Protein AF-A0A1G3RNN8-F1 (afdb_monomer)

Mean predicted aligned error: 15.66 Å

pLDDT: mean 78.92, std 16.54, range [39.78, 97.88]

Sequence (156 aa):
MNRLIRPALFLSLLLVLLATAVCNLAAQATTTTLGTQVTANPLPEPYGTEEFPPWTFSLRRFEIVSLGAFPVLLFYSRIALDTGRYMGNGFDSSYAPWPFRNEFSYNPDSDEQWLAVKVAVGLSLGVGVLDYFLLARRKARQQVPVDAAPLNSLRP

Secondary structure (DSSP, 8-state):
--SSHHHHHHHHHHHHHHHHHHHHHTT--------------SSPPPPPTTSS-HHHHHHHHHHHHHHHHHHHHHHHHHHHHHHHHHHHTTT-GGGPPTTS--TTSPPPPHHHHHHHHHHHHHHHHHHHHHHHHHHHHHHHHHTS-GGGS-GGGS--

Radius of gyration: 26.82 Å; Cα contacts (8 Å, |Δi|>4): 68; chains: 1; bounding box: 62×40×87 Å

Solvent-accessible surface area (backbone atoms only — not comparable to full-atom values): 9382 Å² total; per-residue (Å²): 141,77,82,69,61,62,61,54,54,53,50,53,53,49,51,53,52,48,56,57,48,58,64,61,63,78,67,70,80,85,76,91,76,86,84,82,93,70,86,77,68,92,60,84,76,78,85,56,83,84,77,52,64,74,64,56,61,54,49,54,50,30,50,53,48,14,64,64,38,26,66,61,38,32,55,50,34,45,40,51,51,31,43,50,50,14,60,74,59,75,63,40,71,46,39,39,29,77,89,71,51,59,96,78,32,73,75,81,50,73,68,57,55,49,47,24,49,53,52,10,51,53,51,14,49,49,51,16,52,49,52,54,54,51,49,56,54,49,55,63,61,66,68,55,65,79,79,73,60,72,86,71,81,81,68,134

Structure (mmCIF, N/CA/C/O backbone):
data_AF-A0A1G3RNN8-F1
#
_entry.id   AF-A0A1G3RNN8-F1
#
loop_
_atom_site.group_PDB
_atom_site.id
_atom_site.type_symbol
_atom_site.label_atom_id
_atom_site.label_alt_id
_atom_site.label_comp_id
_atom_site.label_asym_id
_atom_site.label_entity_id
_atom_site.label_seq_id
_atom_site.pdbx_PDB_ins_code
_atom_site.Cartn_x
_atom_site.Cartn_y
_atom_site.Cartn_z
_atom_site.occupancy
_atom_site.B_iso_or_equiv
_atom_site.auth_seq_id
_atom_site.auth_comp_id
_atom_site.auth_asym_id
_atom_site.auth_atom_id
_atom_site.pdbx_PDB_model_num
ATOM 1 N N . MET A 1 1 ? -10.653 12.938 -32.701 1.00 52.78 1 MET A N 1
ATOM 2 C CA . MET A 1 1 ? -11.085 11.847 -31.796 1.00 52.78 1 MET A CA 1
ATOM 3 C C . MET A 1 1 ? -11.187 12.292 -30.320 1.00 52.78 1 MET A C 1
ATOM 5 O O . MET A 1 1 ? -10.861 11.515 -29.443 1.00 52.78 1 MET A O 1
ATOM 9 N N . ASN A 1 2 ? -11.718 13.490 -29.999 1.00 55.09 2 ASN A N 1
ATOM 10 C CA . ASN A 1 2 ? -11.737 14.017 -28.607 1.00 55.09 2 ASN A CA 1
ATOM 11 C C . ASN A 1 2 ? -13.148 14.265 -28.030 1.00 55.09 2 ASN A C 1
ATOM 13 O O . ASN A 1 2 ? -13.297 14.978 -27.041 1.00 55.09 2 ASN A O 1
ATOM 17 N N . ARG A 1 3 ? -14.211 13.709 -28.632 1.00 51.97 3 ARG A N 1
ATOM 18 C CA . ARG A 1 3 ? -15.597 13.956 -28.176 1.00 51.97 3 ARG A CA 1
ATOM 19 C C . ARG A 1 3 ? -16.138 12.926 -27.171 1.00 51.97 3 ARG A C 1
ATOM 21 O O . ARG A 1 3 ? -17.180 13.175 -26.582 1.00 51.97 3 ARG A O 1
ATOM 28 N N . LEU A 1 4 ? -15.412 11.831 -26.924 1.00 56.12 4 LEU A N 1
ATOM 29 C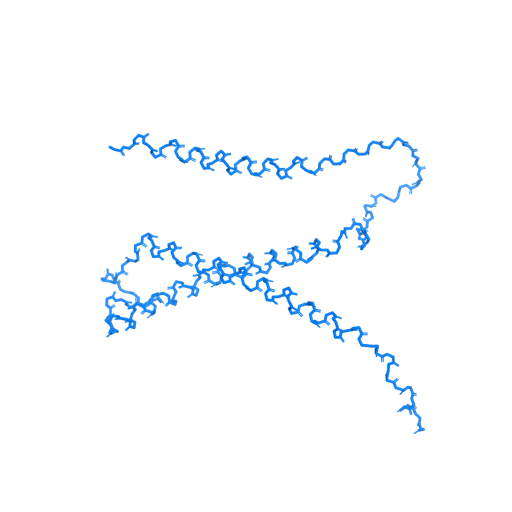 CA . LEU A 1 4 ? -15.850 10.725 -26.053 1.00 56.12 4 LEU A CA 1
ATOM 30 C C . LEU A 1 4 ? -15.224 10.725 -24.644 1.00 56.12 4 LEU A C 1
ATOM 32 O O . LEU A 1 4 ? -15.731 10.049 -23.759 1.00 56.12 4 LEU A O 1
ATOM 36 N N . ILE A 1 5 ? -14.181 11.528 -24.397 1.00 56.31 5 ILE A N 1
ATOM 37 C CA . ILE A 1 5 ? -13.473 11.569 -23.098 1.00 56.31 5 ILE A CA 1
ATOM 38 C C . ILE A 1 5 ? -14.203 12.468 -22.081 1.00 56.31 5 ILE A C 1
ATOM 40 O O . ILE A 1 5 ? -14.203 12.204 -20.882 1.00 56.31 5 ILE A O 1
ATOM 44 N N . ARG A 1 6 ? -14.891 13.512 -22.562 1.00 56.50 6 ARG A N 1
ATOM 45 C CA . ARG A 1 6 ? -15.658 14.439 -21.717 1.00 56.50 6 ARG A CA 1
ATOM 46 C C . ARG A 1 6 ? -16.817 13.766 -20.958 1.00 56.50 6 ARG A C 1
ATOM 48 O O . ARG A 1 6 ? -16.876 13.965 -19.751 1.00 56.50 6 ARG A O 1
ATOM 55 N N . PRO A 1 7 ? -17.698 12.947 -21.570 1.00 55.34 7 PRO A N 1
ATOM 56 C CA . PRO A 1 7 ? -18.802 12.334 -20.827 1.00 55.34 7 PRO A CA 1
ATOM 57 C C . PRO A 1 7 ? -18.336 11.274 -19.818 1.00 55.34 7 PRO A C 1
ATOM 59 O O . PRO A 1 7 ? -18.959 11.139 -18.771 1.00 55.34 7 PRO A O 1
ATOM 62 N N . ALA A 1 8 ? -17.227 10.571 -20.079 1.00 57.97 8 ALA A N 1
ATOM 63 C CA . ALA A 1 8 ? -16.697 9.547 -19.174 1.00 57.97 8 ALA A CA 1
ATOM 64 C C . ALA A 1 8 ? -16.164 10.141 -17.856 1.00 57.97 8 ALA A C 1
ATOM 66 O O . ALA A 1 8 ? -16.425 9.590 -16.790 1.00 57.97 8 ALA A O 1
ATOM 67 N N . LEU A 1 9 ? -15.499 11.303 -17.918 1.00 59.44 9 LEU A N 1
ATOM 68 C CA . LEU A 1 9 ? -15.036 12.038 -16.734 1.00 59.44 9 LEU A CA 1
ATOM 69 C C . LEU A 1 9 ? -16.194 12.614 -15.904 1.00 59.44 9 LEU A C 1
ATOM 71 O O . LEU A 1 9 ? -16.152 12.580 -14.675 1.00 59.44 9 LEU A O 1
ATOM 75 N N . PHE A 1 10 ? -17.249 13.104 -16.563 1.00 67.38 10 PHE A N 1
ATOM 76 C CA . PHE A 1 10 ? -18.465 13.549 -15.875 1.00 67.38 10 PHE A CA 1
ATOM 77 C C . PHE A 1 10 ? -19.215 12.382 -15.225 1.00 67.38 10 PHE A C 1
ATOM 79 O O . PHE A 1 10 ? -19.725 12.539 -14.121 1.00 67.38 10 PHE A O 1
ATOM 86 N N . LEU A 1 11 ? -19.233 11.206 -15.858 1.00 68.12 11 LEU A N 1
ATOM 87 C CA . LEU A 1 11 ? -19.876 10.011 -15.314 1.00 68.12 11 LEU A CA 1
ATOM 88 C C . LEU A 1 11 ? -19.102 9.438 -14.117 1.00 68.12 11 LEU A C 1
ATOM 90 O O . LEU A 1 11 ? -19.725 9.058 -13.132 1.00 68.12 11 LEU A O 1
ATOM 94 N N . SER A 1 12 ? -17.762 9.451 -14.141 1.00 66.75 12 SER A N 1
ATOM 95 C CA . SER A 1 12 ? -16.950 9.065 -12.977 1.00 66.75 12 SER A CA 1
ATOM 96 C C . SER A 1 12 ? -17.078 10.060 -11.823 1.00 66.75 12 SER A C 1
ATOM 98 O O . SER A 1 12 ? -17.188 9.642 -10.674 1.00 66.75 12 SER A O 1
ATOM 100 N N . LEU A 1 13 ? -17.121 11.367 -12.112 1.00 73.31 13 LEU A N 1
ATOM 101 C CA . LEU A 1 13 ? -17.332 12.400 -11.094 1.00 73.31 13 LEU A CA 1
ATOM 102 C C . LEU A 1 13 ? -18.733 12.281 -10.472 1.00 73.31 13 LEU A C 1
ATOM 104 O O . LEU A 1 13 ? -18.867 12.364 -9.256 1.00 73.31 13 LEU A O 1
ATOM 108 N N . LEU A 1 14 ? -19.759 12.024 -11.292 1.00 75.00 14 LEU A N 1
ATOM 109 C CA . LEU A 1 14 ? -21.140 11.812 -10.854 1.00 75.00 14 LEU A CA 1
ATOM 110 C C . LEU A 1 14 ? -21.293 10.522 -10.038 1.00 75.00 14 LEU A C 1
ATOM 112 O O . LEU A 1 14 ? -22.015 10.527 -9.050 1.00 75.00 14 LEU A O 1
ATOM 116 N N . LEU A 1 15 ? -20.574 9.451 -10.387 1.00 71.31 15 LEU A N 1
ATOM 117 C CA . LEU A 1 15 ? -20.577 8.190 -9.638 1.00 71.31 15 LEU A CA 1
ATOM 118 C C . LEU A 1 15 ? -19.870 8.332 -8.277 1.00 71.31 15 LEU A C 1
ATOM 120 O O . LEU A 1 15 ? -20.357 7.802 -7.280 1.00 71.31 15 LEU A O 1
ATOM 124 N N . VAL A 1 16 ? -18.789 9.117 -8.203 1.00 69.62 16 VAL A N 1
ATOM 125 C CA . VAL A 1 16 ? -18.121 9.465 -6.934 1.00 69.62 16 VAL A CA 1
ATOM 126 C C . VAL A 1 16 ? -19.003 10.370 -6.062 1.00 69.62 16 VAL A C 1
ATOM 128 O O . VAL A 1 16 ? -19.082 10.152 -4.856 1.00 69.62 16 VAL A O 1
ATOM 131 N N . LEU A 1 17 ? -19.727 11.329 -6.652 1.00 65.38 17 LEU A N 1
ATOM 132 C CA . LEU A 1 17 ? -20.694 12.184 -5.942 1.00 65.38 17 LEU A CA 1
ATOM 133 C C . LEU A 1 17 ? -21.928 11.409 -5.447 1.00 65.38 17 LEU A C 1
ATOM 135 O O . LEU A 1 17 ? -22.456 11.697 -4.375 1.00 65.38 17 LEU A O 1
ATOM 139 N N . LEU A 1 18 ? -22.377 10.399 -6.195 1.00 61.53 18 LEU A N 1
ATOM 140 C CA . LEU A 1 18 ? -23.460 9.506 -5.773 1.00 61.53 18 LEU A CA 1
ATOM 141 C C . LEU A 1 18 ? -23.023 8.582 -4.631 1.00 61.53 18 LEU A C 1
ATOM 143 O O . LEU A 1 18 ? -23.779 8.391 -3.681 1.00 61.53 18 LEU A O 1
ATOM 147 N N . ALA A 1 19 ? -21.795 8.058 -4.674 1.00 57.97 19 ALA A N 1
ATOM 148 C CA . ALA A 1 19 ? -21.256 7.216 -3.607 1.00 57.97 19 ALA A CA 1
ATOM 149 C C . ALA A 1 19 ? -21.100 7.980 -2.276 1.00 57.97 19 ALA A C 1
ATOM 151 O O . ALA A 1 19 ? -21.389 7.430 -1.213 1.00 57.97 19 ALA A O 1
ATOM 152 N N . THR A 1 20 ? -20.720 9.263 -2.312 1.00 59.00 20 THR A N 1
ATOM 153 C CA . THR A 1 20 ? -20.644 10.106 -1.105 1.00 59.00 20 THR A CA 1
ATOM 154 C C . THR A 1 20 ? -22.021 10.539 -0.588 1.00 59.00 20 THR A C 1
ATOM 156 O O . THR A 1 20 ? -22.200 10.678 0.623 1.00 59.00 20 THR A O 1
ATOM 159 N N . ALA A 1 21 ? -23.025 10.688 -1.458 1.00 53.53 21 ALA A N 1
ATOM 160 C CA . ALA A 1 21 ? -24.397 10.997 -1.049 1.00 53.53 21 ALA A CA 1
ATOM 161 C C . ALA A 1 21 ? -25.093 9.814 -0.344 1.00 53.53 21 ALA A C 1
ATOM 163 O O . ALA A 1 21 ? -25.779 10.016 0.658 1.00 53.53 21 ALA A O 1
ATOM 164 N N .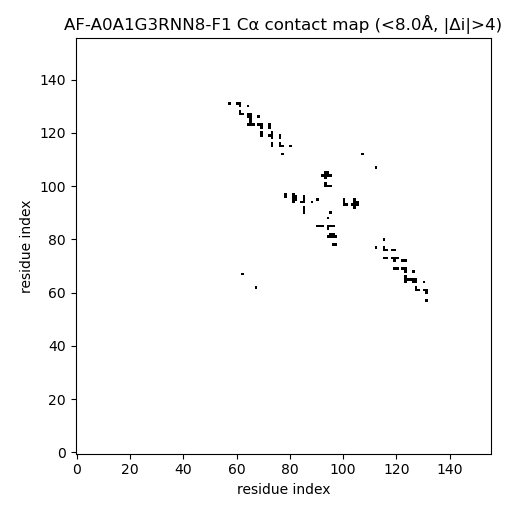 VAL A 1 22 ? -24.874 8.574 -0.803 1.00 56.97 22 VAL A N 1
ATOM 165 C CA . VAL A 1 22 ? -25.472 7.369 -0.189 1.00 56.97 22 VAL A CA 1
ATOM 166 C C . VAL A 1 22 ? -24.924 7.112 1.224 1.00 56.97 22 VAL A C 1
ATOM 168 O O . VAL A 1 22 ? -25.679 6.696 2.101 1.00 56.97 22 VAL A O 1
ATOM 171 N N . CYS A 1 23 ? -23.660 7.458 1.496 1.00 46.16 23 CYS A N 1
ATOM 172 C CA . CYS A 1 23 ? -23.085 7.375 2.847 1.00 46.16 23 CYS A CA 1
ATOM 173 C C . CYS A 1 23 ? -23.718 8.358 3.850 1.00 46.16 23 CYS A C 1
ATOM 175 O O . CYS A 1 23 ? -23.790 8.052 5.037 1.00 46.16 23 CYS A O 1
ATOM 177 N N . ASN A 1 24 ? -24.212 9.515 3.396 1.00 49.28 24 ASN A N 1
ATOM 178 C CA . ASN A 1 24 ? -24.837 10.508 4.279 1.00 49.28 24 ASN A CA 1
ATOM 179 C C . ASN A 1 24 ? -26.325 10.228 4.554 1.00 49.28 24 ASN A C 1
ATOM 181 O O . ASN A 1 24 ? -26.885 10.766 5.508 1.00 49.28 24 ASN A O 1
ATOM 185 N N . LEU A 1 25 ? -26.978 9.375 3.754 1.00 48.06 25 LEU A N 1
ATOM 186 C CA . LEU A 1 25 ? -28.407 9.081 3.912 1.00 48.06 25 LEU A CA 1
ATOM 187 C C . LEU A 1 25 ? -28.685 7.971 4.941 1.00 48.06 25 LEU A C 1
ATOM 189 O O . LEU A 1 25 ? -29.738 7.974 5.569 1.00 48.06 25 LEU A O 1
ATOM 193 N N . ALA A 1 26 ? -27.723 7.077 5.188 1.00 47.34 26 ALA A N 1
ATOM 194 C CA . ALA A 1 26 ? -27.818 6.063 6.245 1.00 47.34 26 ALA A CA 1
ATOM 195 C C . ALA A 1 26 ? -27.579 6.623 7.666 1.00 47.34 26 ALA A C 1
ATOM 197 O O . ALA A 1 26 ? -27.740 5.898 8.644 1.00 47.34 26 ALA A O 1
ATOM 198 N N . ALA A 1 27 ? -27.211 7.905 7.790 1.00 47.53 27 ALA A N 1
ATOM 199 C CA . ALA A 1 27 ? -26.890 8.555 9.063 1.00 47.53 27 ALA A CA 1
ATOM 200 C C . ALA A 1 27 ? -28.072 9.299 9.716 1.00 47.53 27 ALA A C 1
ATOM 202 O O . ALA A 1 27 ? -27.899 9.918 10.763 1.00 47.53 27 ALA A O 1
ATOM 203 N N . GLN A 1 28 ? -29.278 9.251 9.141 1.00 50.66 28 GLN A N 1
ATOM 204 C CA . GLN A 1 28 ? -30.460 9.874 9.746 1.00 50.66 28 GLN A CA 1
ATOM 205 C C . GLN A 1 28 ? -31.297 8.837 10.498 1.00 50.66 28 GLN A C 1
ATOM 207 O O . GLN A 1 28 ? -32.350 8.403 10.040 1.00 50.66 28 GLN A O 1
ATOM 212 N N . ALA A 1 29 ? -30.835 8.458 11.688 1.00 47.28 29 ALA A N 1
ATOM 213 C CA . ALA A 1 29 ? -31.734 7.944 12.712 1.00 47.28 29 ALA A CA 1
ATOM 214 C C . ALA A 1 29 ? -32.412 9.147 13.388 1.00 47.28 29 ALA A C 1
ATOM 216 O O . ALA A 1 29 ? -31.888 9.743 14.326 1.00 47.28 29 ALA A O 1
ATOM 217 N N . THR A 1 30 ? -33.570 9.551 12.864 1.00 52.44 30 THR A N 1
ATOM 218 C CA . THR A 1 30 ? -34.472 10.481 13.547 1.00 52.44 30 THR A CA 1
ATOM 219 C C . THR A 1 30 ? -35.174 9.731 14.676 1.00 52.44 30 THR A C 1
ATOM 221 O O . THR A 1 30 ? -36.108 8.971 14.436 1.00 52.44 30 THR A O 1
ATOM 224 N N . THR A 1 31 ? -34.759 9.971 15.915 1.00 44.44 31 THR A N 1
ATOM 225 C CA . THR A 1 31 ? -35.576 9.680 17.101 1.00 44.44 31 THR A CA 1
ATOM 226 C C . THR A 1 31 ? -35.938 10.999 17.762 1.00 44.44 31 THR A C 1
ATOM 228 O O . THR A 1 31 ? -35.153 11.598 18.490 1.00 44.44 31 THR A O 1
ATOM 231 N N . THR A 1 32 ? -37.142 11.478 17.454 1.00 47.56 32 THR A N 1
ATOM 232 C CA . THR A 1 32 ? -37.820 12.525 18.215 1.00 47.56 32 THR A CA 1
ATOM 233 C C . THR A 1 32 ? -38.377 11.897 19.489 1.00 47.56 32 THR A C 1
ATOM 235 O O . THR A 1 32 ? -39.346 11.145 19.435 1.00 47.56 32 THR A O 1
ATOM 238 N N . THR A 1 33 ? -37.799 12.233 20.639 1.00 46.34 33 THR A N 1
ATOM 239 C CA . THR A 1 33 ? -38.398 11.989 21.957 1.00 46.34 33 THR A CA 1
ATOM 240 C C . THR A 1 33 ? -38.533 13.322 22.684 1.00 46.34 33 THR A C 1
ATOM 242 O O . THR A 1 33 ? -37.555 13.984 23.024 1.00 46.34 33 THR A O 1
ATOM 245 N N . LEU A 1 34 ? -39.784 13.746 22.867 1.00 55.91 34 LEU A N 1
ATOM 246 C CA . LEU A 1 34 ? -40.163 14.929 23.628 1.00 55.91 34 LEU A CA 1
ATOM 247 C C . LEU A 1 34 ? -39.969 14.670 25.127 1.00 55.91 34 LEU A C 1
ATOM 249 O O . LEU A 1 34 ? -40.635 13.812 25.693 1.00 55.91 34 LEU A O 1
ATOM 253 N N . GLY A 1 35 ? -39.111 15.483 25.745 1.00 59.38 35 GLY A N 1
ATOM 254 C CA . GLY A 1 35 ? -39.247 15.955 27.122 1.00 59.38 35 GLY A CA 1
ATOM 255 C C . GLY A 1 35 ? -38.998 14.953 28.250 1.00 59.38 35 GLY A C 1
ATOM 256 O O . GLY A 1 35 ? -39.882 14.197 28.624 1.00 59.38 35 GLY A O 1
ATOM 257 N N . THR A 1 36 ? -37.854 15.095 28.921 1.00 39.78 36 THR A N 1
ATOM 258 C CA . THR A 1 36 ? -37.766 15.211 30.389 1.00 39.78 36 THR A CA 1
ATOM 259 C C . THR A 1 36 ? -36.440 15.906 30.707 1.00 39.78 36 THR A C 1
ATOM 261 O O . THR A 1 36 ? -35.368 15.383 30.424 1.00 39.78 36 THR A O 1
ATOM 264 N N . GLN A 1 37 ? -36.513 17.130 31.231 1.00 58.47 37 GLN A N 1
ATOM 265 C CA . GLN A 1 37 ? -35.354 17.900 31.683 1.00 58.47 37 GLN A CA 1
ATOM 266 C C . GLN A 1 37 ? -34.926 17.373 33.059 1.00 58.47 37 GLN A C 1
ATOM 268 O O . GLN A 1 37 ? -35.596 17.643 34.054 1.00 58.47 37 GLN A O 1
ATOM 273 N N . VAL A 1 38 ? -33.816 16.637 33.117 1.00 56.28 38 VAL A N 1
ATOM 274 C CA . VAL A 1 38 ? -33.086 16.361 34.361 1.00 56.28 38 VAL A CA 1
ATOM 275 C C . VAL A 1 38 ? -31.728 17.038 34.231 1.00 56.28 38 VAL A C 1
ATOM 277 O O . VAL A 1 38 ? -30.955 16.699 33.343 1.00 56.28 38 VAL A O 1
ATOM 280 N N . THR A 1 39 ? -31.527 18.067 35.059 1.00 55.25 39 THR A N 1
ATOM 281 C CA . THR A 1 39 ? -30.286 18.820 35.334 1.00 55.25 39 THR A CA 1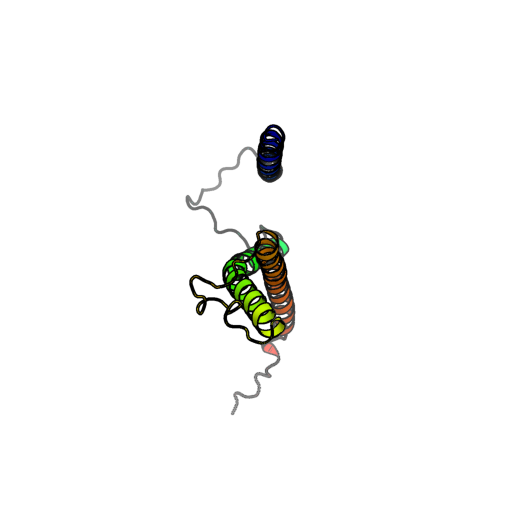
ATOM 282 C C . THR A 1 39 ? -29.123 18.534 34.378 1.00 55.25 39 THR A C 1
ATOM 284 O O . THR A 1 39 ? -28.282 17.677 34.646 1.00 55.25 39 THR A O 1
ATOM 287 N N . ALA A 1 40 ? -29.087 19.266 33.263 1.00 62.81 40 ALA A N 1
ATOM 288 C CA . ALA A 1 40 ? -28.075 19.119 32.227 1.00 62.81 40 ALA A CA 1
ATOM 289 C C . ALA A 1 40 ? -26.689 19.509 32.758 1.00 62.81 40 ALA A C 1
ATOM 291 O O . ALA A 1 40 ? -26.417 20.683 33.020 1.00 62.81 40 ALA A O 1
ATOM 292 N N . ASN A 1 41 ? -25.799 18.524 32.873 1.00 68.81 41 ASN A N 1
ATOM 293 C CA . ASN A 1 41 ? -24.370 18.786 32.790 1.00 68.81 41 ASN A CA 1
ATOM 294 C C . ASN A 1 41 ? -24.127 19.485 31.433 1.00 68.81 41 ASN A C 1
ATOM 296 O O . ASN A 1 41 ? -24.482 18.915 30.402 1.00 68.81 41 ASN A O 1
ATOM 300 N N . PRO A 1 42 ? -23.607 20.727 31.392 1.00 72.06 42 PRO A N 1
ATOM 301 C CA . PRO A 1 42 ? -23.463 21.489 30.147 1.00 72.06 42 PRO A CA 1
ATOM 302 C C . PRO A 1 42 ? -22.393 20.912 29.209 1.00 72.06 42 PRO A C 1
ATOM 304 O O . PRO A 1 42 ? -22.232 21.392 28.087 1.00 72.06 42 PRO A O 1
ATOM 307 N N . LEU A 1 43 ? -21.640 19.911 29.669 1.00 79.56 43 LEU A N 1
ATOM 308 C CA . LEU A 1 43 ? -20.645 19.209 28.878 1.00 79.56 43 LEU A CA 1
ATOM 309 C C . LEU A 1 43 ? -21.267 17.969 28.226 1.00 79.56 43 LEU A C 1
ATOM 311 O O . LEU A 1 43 ? -21.965 17.219 28.909 1.00 79.56 43 LEU A O 1
ATOM 315 N N . PRO A 1 44 ? -20.979 17.715 26.936 1.00 80.00 44 PRO A N 1
ATOM 316 C CA . PRO A 1 44 ? -21.267 16.425 26.328 1.00 80.00 44 PRO A CA 1
ATOM 317 C C . PRO A 1 44 ? -20.647 15.316 27.178 1.00 80.00 44 PRO A C 1
ATOM 319 O O . PRO A 1 44 ? -19.460 15.390 27.518 1.00 80.00 44 PRO A O 1
ATOM 322 N N . GLU A 1 45 ? -21.434 14.302 27.533 1.00 78.75 45 GLU A N 1
ATOM 323 C CA . GLU A 1 45 ? -20.883 13.139 28.219 1.00 78.75 45 GLU A CA 1
ATOM 324 C C . GLU A 1 45 ? -19.889 12.415 27.292 1.00 78.75 45 GLU A C 1
ATOM 326 O O . GLU A 1 45 ? -20.125 12.323 26.082 1.00 78.75 45 GLU A O 1
ATOM 331 N N . PRO A 1 46 ? -18.748 11.930 27.813 1.00 80.88 46 PRO A N 1
ATOM 332 C CA . PRO A 1 46 ? -17.826 11.124 27.026 1.00 80.88 46 PRO A CA 1
ATOM 333 C C . PRO A 1 46 ? -18.525 9.868 26.505 1.00 80.88 46 PRO A C 1
ATOM 335 O O . PRO A 1 46 ? -19.176 9.164 27.273 1.00 80.88 46 PRO A O 1
ATOM 338 N N . TYR A 1 47 ? -18.344 9.570 25.217 1.00 78.31 47 TYR A N 1
ATOM 339 C CA . TYR A 1 47 ? -18.923 8.384 24.583 1.00 78.31 47 TYR A CA 1
ATOM 340 C C . TYR A 1 47 ? -18.624 7.105 25.374 1.00 78.31 47 TYR A C 1
ATOM 342 O O . TYR A 1 47 ? -17.466 6.819 25.705 1.00 78.31 47 TYR A O 1
ATOM 350 N N . GLY A 1 48 ? -19.674 6.329 25.638 1.00 76.94 48 GLY A N 1
ATOM 351 C CA . GLY A 1 48 ? -19.578 5.063 26.357 1.00 76.94 48 GLY A CA 1
ATOM 352 C C . GLY A 1 48 ? -19.043 3.935 25.474 1.00 76.94 48 GLY A C 1
ATOM 353 O O . GLY A 1 48 ? -19.222 3.923 24.255 1.00 76.94 48 GLY A O 1
ATOM 354 N N . THR A 1 49 ? -18.416 2.930 26.084 1.00 71.88 49 THR A N 1
ATOM 355 C CA . THR A 1 49 ? -17.967 1.713 25.382 1.00 71.88 49 THR A CA 1
ATOM 356 C C . THR A 1 49 ? -19.117 0.880 24.814 1.00 71.88 49 THR A C 1
ATOM 358 O O . THR A 1 49 ? -18.912 0.154 23.844 1.00 71.88 49 THR A O 1
ATOM 361 N N . GLU A 1 50 ? -20.316 1.010 25.388 1.00 78.38 50 GLU A N 1
ATOM 362 C CA . GLU A 1 50 ? -21.537 0.297 24.983 1.00 78.38 50 GLU A CA 1
ATOM 363 C C . GLU A 1 50 ? -22.248 0.940 23.777 1.00 78.38 50 GLU A C 1
ATOM 365 O O . GLU A 1 50 ? -23.111 0.320 23.160 1.00 78.38 50 GLU A O 1
ATOM 370 N N . GLU A 1 51 ? -21.924 2.195 23.460 1.00 83.56 51 GLU A N 1
ATOM 371 C CA . GLU A 1 51 ? -22.703 3.023 22.532 1.00 83.56 51 GLU A CA 1
ATOM 372 C C . GLU A 1 51 ? -22.469 2.643 21.061 1.00 83.56 51 GLU A C 1
ATOM 374 O O . GLU A 1 51 ? -23.343 2.818 20.212 1.00 83.56 51 GLU A O 1
ATOM 379 N N . PHE A 1 52 ? -21.307 2.050 20.761 1.00 85.06 52 PHE A N 1
ATOM 380 C CA . PHE A 1 52 ? -20.945 1.601 19.420 1.00 85.06 52 PHE A CA 1
ATOM 381 C C . PHE A 1 52 ? -20.640 0.101 19.380 1.00 85.06 52 PHE A C 1
ATOM 383 O O . PHE A 1 52 ? -19.938 -0.419 20.251 1.00 85.06 52 PHE A O 1
ATOM 390 N N . PRO A 1 53 ? -21.061 -0.613 18.319 1.00 87.50 53 PRO A N 1
ATOM 391 C CA . PRO A 1 53 ? -20.714 -2.017 18.156 1.00 87.50 53 PRO A CA 1
ATOM 392 C C . PRO A 1 53 ? -19.187 -2.244 18.131 1.00 87.50 53 PRO A C 1
ATOM 394 O O . PRO A 1 53 ? -18.481 -1.513 17.427 1.00 87.50 53 PRO A O 1
ATOM 397 N N . PRO A 1 54 ? -18.650 -3.304 18.771 1.00 83.31 54 PRO A N 1
ATOM 398 C CA . PRO A 1 54 ? -17.203 -3.550 18.865 1.00 83.31 54 PRO A CA 1
ATOM 399 C C . PRO A 1 54 ? -16.461 -3.638 17.521 1.00 83.31 54 PRO A C 1
ATOM 401 O O . PRO A 1 54 ? -15.273 -3.323 17.436 1.00 83.31 54 PRO A O 1
ATOM 404 N N . TRP A 1 55 ? -17.152 -4.057 16.456 1.00 84.75 55 TRP A N 1
ATOM 405 C CA . TRP A 1 55 ? -16.578 -4.176 15.113 1.00 84.75 55 TRP A CA 1
ATOM 406 C C . TRP A 1 55 ? -16.223 -2.816 14.496 1.00 84.75 55 TRP A C 1
ATOM 408 O O . TRP A 1 55 ? -15.295 -2.740 13.691 1.00 84.75 55 TRP A O 1
ATOM 418 N N . THR A 1 56 ? -16.901 -1.738 14.901 1.00 90.44 56 THR A N 1
ATOM 419 C CA . THR A 1 56 ? -16.656 -0.382 14.381 1.00 90.44 56 THR A CA 1
ATOM 420 C C . THR A 1 56 ? -15.265 0.122 14.761 1.00 90.44 56 THR A C 1
ATOM 422 O O . THR A 1 56 ? -14.561 0.696 13.931 1.00 90.44 56 THR A O 1
ATOM 425 N N . PHE A 1 57 ? -14.806 -0.179 15.979 1.00 87.25 57 PHE A N 1
ATOM 426 C CA . PHE A 1 57 ? -13.452 0.144 16.430 1.00 87.25 57 PHE A CA 1
ATOM 427 C C . PHE A 1 57 ? -12.389 -0.635 15.653 1.00 87.25 57 PHE A C 1
ATOM 429 O O . PHE A 1 57 ? -11.336 -0.091 15.315 1.00 87.25 57 PHE A O 1
ATOM 436 N N . SER A 1 58 ? -12.668 -1.902 15.336 1.00 89.62 58 SER A N 1
ATOM 437 C CA . SER A 1 58 ? -11.796 -2.714 14.487 1.00 89.62 58 SER A CA 1
ATOM 438 C C . SER A 1 58 ? -11.718 -2.176 13.061 1.00 89.62 58 SER A C 1
ATOM 440 O O . SER A 1 58 ? -10.619 -2.098 12.517 1.00 89.62 58 SER A O 1
ATOM 442 N N . LEU A 1 59 ? -12.847 -1.761 12.479 1.00 92.19 59 LEU A N 1
ATOM 443 C CA . LEU A 1 59 ? -12.883 -1.176 11.140 1.00 92.19 59 LEU A CA 1
ATOM 444 C C . LEU A 1 59 ? -12.135 0.161 11.087 1.00 92.19 59 LEU A C 1
ATOM 446 O O . LEU A 1 59 ? -11.305 0.359 10.206 1.00 92.19 59 LEU A O 1
ATOM 450 N N . ARG A 1 60 ? -12.350 1.038 12.076 1.00 92.00 60 ARG A N 1
ATOM 451 C CA . ARG A 1 60 ? -11.616 2.307 12.201 1.00 92.00 60 ARG A CA 1
ATOM 452 C C . ARG A 1 60 ? -10.109 2.073 12.243 1.00 92.00 60 ARG A C 1
ATOM 454 O O . ARG A 1 60 ? -9.346 2.757 11.570 1.00 92.00 60 ARG A O 1
ATOM 461 N N . ARG A 1 61 ? -9.662 1.100 13.038 1.00 91.88 61 ARG A N 1
ATOM 462 C CA . ARG A 1 61 ? -8.237 0.775 13.135 1.00 91.88 61 ARG A CA 1
ATOM 463 C C . ARG A 1 61 ? -7.693 0.202 11.828 1.00 91.88 61 ARG A C 1
ATOM 465 O O . ARG A 1 61 ? -6.598 0.580 11.425 1.00 91.88 61 ARG A O 1
ATOM 472 N N . PHE A 1 62 ? -8.456 -0.663 11.165 1.00 94.88 62 PHE A N 1
ATOM 473 C CA . PHE A 1 62 ? -8.103 -1.181 9.847 1.00 94.88 62 PHE A CA 1
ATOM 474 C C . PHE A 1 62 ? -7.903 -0.046 8.832 1.00 94.88 62 PHE A C 1
ATOM 476 O O . PHE A 1 62 ? -6.885 -0.017 8.140 1.00 94.88 62 PHE A O 1
ATOM 483 N N . GLU A 1 63 ? -8.828 0.912 8.779 1.00 95.69 63 GLU A N 1
ATOM 484 C CA . GLU A 1 63 ? -8.747 2.081 7.900 1.00 95.69 63 GLU A CA 1
ATOM 485 C C . GLU A 1 63 ? -7.493 2.915 8.188 1.00 95.69 63 GLU A C 1
ATOM 487 O O . GLU A 1 63 ? -6.707 3.177 7.282 1.00 95.69 63 GLU A O 1
ATOM 492 N N . ILE A 1 64 ? -7.248 3.253 9.457 1.00 96.06 64 ILE A N 1
ATOM 493 C CA . ILE A 1 64 ? -6.067 4.026 9.868 1.00 96.06 64 ILE A CA 1
ATOM 494 C C . ILE A 1 64 ? -4.770 3.326 9.444 1.00 96.06 64 ILE A C 1
ATOM 496 O O . ILE A 1 64 ? -3.872 3.963 8.894 1.00 96.06 64 ILE A O 1
ATOM 500 N N . VAL A 1 65 ? -4.658 2.017 9.687 1.00 96.19 65 VAL A N 1
ATOM 501 C CA . VAL A 1 65 ? -3.441 1.254 9.377 1.00 96.19 65 VAL A CA 1
ATOM 502 C C . VAL A 1 65 ? -3.244 1.111 7.868 1.00 96.19 65 VAL A C 1
ATOM 504 O O . VAL A 1 65 ? -2.142 1.338 7.374 1.00 96.19 65 VAL A O 1
ATOM 507 N N . SER A 1 66 ? -4.295 0.756 7.128 1.00 96.19 66 SER A N 1
ATOM 508 C CA . SER A 1 66 ? -4.220 0.579 5.674 1.00 96.19 66 SER A CA 1
ATOM 509 C C . SER A 1 66 ? -3.925 1.901 4.964 1.00 96.19 66 SER A C 1
ATOM 511 O O . SER A 1 66 ? -2.909 2.006 4.269 1.00 96.19 66 SER A O 1
ATOM 513 N N . LEU A 1 67 ? -4.735 2.940 5.190 1.00 96.56 67 LEU A N 1
ATOM 514 C CA . LEU A 1 67 ? -4.532 4.254 4.574 1.00 96.56 67 LEU A CA 1
ATOM 515 C C . LEU A 1 67 ? -3.197 4.878 4.996 1.00 96.56 67 LEU A C 1
ATOM 517 O O . LEU A 1 67 ? -2.514 5.474 4.166 1.00 96.56 67 LEU A O 1
ATOM 521 N N . GLY A 1 68 ? -2.781 4.684 6.251 1.00 95.75 68 GLY A N 1
ATOM 522 C CA . GLY A 1 68 ? -1.484 5.149 6.742 1.00 95.75 68 GLY A CA 1
ATOM 523 C C . GLY A 1 68 ? -0.293 4.433 6.095 1.00 95.75 68 GLY A C 1
ATOM 524 O O . GLY A 1 68 ? 0.723 5.063 5.808 1.00 95.75 68 GLY A O 1
ATOM 525 N N . ALA A 1 69 ? -0.412 3.133 5.812 1.00 96.88 69 ALA A N 1
ATOM 526 C CA . ALA A 1 69 ? 0.645 2.353 5.167 1.00 96.88 69 ALA A CA 1
ATOM 527 C C . ALA A 1 69 ? 0.752 2.609 3.653 1.00 96.88 69 ALA A C 1
ATOM 529 O O . ALA A 1 69 ? 1.817 2.402 3.066 1.00 96.88 69 ALA A O 1
ATOM 530 N N . PHE A 1 70 ? -0.328 3.062 3.011 1.00 97.81 70 PHE A N 1
ATOM 531 C CA . PHE A 1 70 ? -0.400 3.250 1.561 1.00 97.81 70 PHE A CA 1
ATOM 532 C C . PHE A 1 70 ? 0.736 4.099 0.952 1.00 97.81 70 PHE A C 1
ATOM 534 O O . PHE A 1 70 ? 1.393 3.593 0.041 1.00 97.81 70 PHE A O 1
ATOM 541 N N . PRO A 1 71 ? 1.034 5.336 1.404 1.00 96.31 71 PRO A N 1
ATOM 542 C CA . PRO A 1 71 ? 2.068 6.160 0.766 1.00 96.31 71 PRO A CA 1
ATOM 543 C C . PRO A 1 71 ? 3.468 5.540 0.869 1.00 96.31 71 PRO A C 1
ATOM 545 O O . PRO A 1 71 ? 4.251 5.612 -0.079 1.00 96.31 71 PRO A O 1
ATOM 548 N N . VAL A 1 72 ? 3.765 4.879 1.992 1.00 96.94 72 VAL A N 1
ATOM 549 C CA . VAL A 1 72 ? 5.038 4.179 2.209 1.00 96.94 72 VAL A CA 1
ATOM 550 C C . VAL A 1 72 ? 5.151 2.995 1.251 1.00 96.94 72 VAL A C 1
ATOM 552 O O . VAL A 1 72 ? 6.142 2.854 0.539 1.00 96.94 72 VAL A O 1
ATOM 555 N N . LEU A 1 73 ? 4.110 2.168 1.171 1.00 97.56 73 LEU A N 1
ATOM 556 C CA . LEU A 1 73 ? 4.093 1.010 0.280 1.00 97.56 73 LEU A CA 1
ATOM 557 C C . LEU A 1 73 ? 4.085 1.406 -1.196 1.00 97.56 73 LEU A C 1
ATOM 559 O O . LEU A 1 73 ? 4.702 0.720 -2.005 1.00 97.56 73 LEU A O 1
ATOM 563 N N . LEU A 1 74 ? 3.460 2.527 -1.556 1.00 96.38 74 LEU A N 1
ATOM 564 C CA . LEU A 1 74 ? 3.517 3.068 -2.910 1.00 96.38 74 LEU A CA 1
ATOM 565 C C . LEU A 1 74 ? 4.948 3.418 -3.307 1.00 96.38 74 LEU A C 1
ATOM 567 O O . LEU A 1 74 ? 5.399 3.021 -4.381 1.00 96.38 74 LEU A O 1
ATOM 571 N N . PHE A 1 75 ? 5.678 4.101 -2.430 1.00 95.31 75 PHE A N 1
ATOM 572 C CA . PHE A 1 75 ? 7.084 4.408 -2.656 1.00 95.31 75 PHE A CA 1
ATOM 573 C C . PHE A 1 75 ? 7.921 3.137 -2.870 1.00 95.31 75 PHE A C 1
ATOM 575 O O . PHE A 1 75 ? 8.599 3.010 -3.891 1.00 95.31 75 PHE A O 1
ATOM 582 N N . TYR A 1 76 ? 7.803 2.154 -1.972 1.00 95.31 76 TYR A N 1
ATOM 583 C CA . TYR A 1 76 ? 8.541 0.894 -2.097 1.00 95.31 76 TYR A CA 1
ATOM 584 C C . TYR A 1 76 ? 8.120 0.062 -3.308 1.00 95.31 76 TYR A C 1
ATOM 586 O O . TYR A 1 76 ? 8.974 -0.546 -3.942 1.00 95.31 76 TYR A O 1
ATOM 594 N N . SER A 1 77 ? 6.836 0.055 -3.672 1.00 95.25 77 SER A N 1
ATOM 595 C CA . SER A 1 77 ? 6.352 -0.672 -4.850 1.00 95.25 77 SER A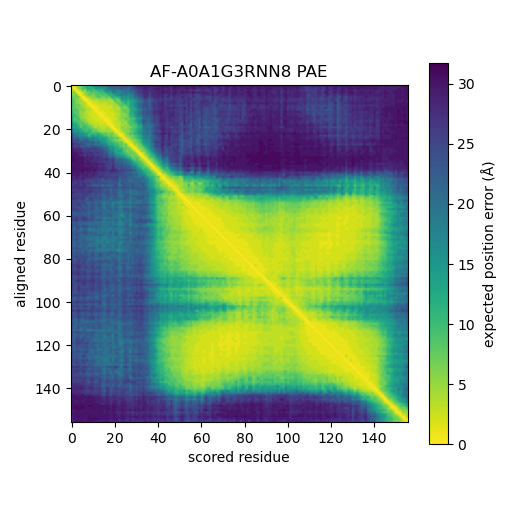 CA 1
ATOM 596 C C . SER A 1 77 ? 6.981 -0.143 -6.139 1.00 95.25 77 SER A C 1
ATOM 598 O O . SER A 1 77 ? 7.400 -0.932 -6.980 1.00 95.25 77 SER A O 1
ATOM 600 N N . ARG A 1 78 ? 7.133 1.182 -6.268 1.00 93.88 78 ARG A N 1
ATOM 601 C CA . ARG A 1 78 ? 7.795 1.806 -7.421 1.00 93.88 78 ARG A CA 1
ATOM 602 C C . ARG A 1 78 ? 9.264 1.413 -7.498 1.00 93.88 78 ARG A C 1
ATOM 604 O O . ARG A 1 78 ? 9.719 0.992 -8.553 1.00 93.88 78 ARG A O 1
ATOM 611 N N . ILE A 1 79 ? 9.976 1.480 -6.374 1.00 93.38 79 ILE A N 1
ATOM 612 C CA . ILE A 1 79 ? 11.384 1.067 -6.306 1.00 93.38 79 ILE A CA 1
ATOM 613 C C . ILE A 1 79 ? 11.533 -0.422 -6.626 1.00 93.38 79 ILE A C 1
ATOM 615 O O . ILE A 1 79 ? 12.438 -0.801 -7.364 1.00 93.38 79 ILE A O 1
ATOM 619 N N . ALA A 1 80 ? 10.656 -1.271 -6.093 1.00 93.88 80 ALA A N 1
ATOM 620 C CA . ALA A 1 80 ? 10.702 -2.708 -6.326 1.00 93.88 80 ALA A CA 1
ATOM 621 C C . ALA A 1 80 ? 10.465 -3.057 -7.802 1.00 93.88 80 ALA A C 1
ATOM 623 O O . ALA A 1 80 ? 11.188 -3.887 -8.347 1.00 93.88 80 ALA A O 1
ATOM 624 N N . LEU A 1 81 ? 9.500 -2.404 -8.459 1.00 93.31 81 LEU A N 1
ATOM 625 C CA . LEU A 1 81 ? 9.237 -2.592 -9.888 1.00 93.31 81 LEU A CA 1
ATOM 626 C C . LEU A 1 81 ? 10.399 -2.088 -10.748 1.00 93.31 81 LEU A C 1
ATOM 628 O O . LEU A 1 81 ? 10.873 -2.824 -11.612 1.00 93.31 81 LEU A O 1
ATOM 632 N N . ASP A 1 82 ? 10.920 -0.894 -10.455 1.00 92.12 82 ASP A N 1
ATOM 633 C CA . ASP A 1 82 ? 12.106 -0.359 -11.127 1.00 92.12 82 ASP A CA 1
ATOM 634 C C . ASP A 1 82 ? 13.307 -1.312 -10.993 1.00 92.12 82 ASP A C 1
ATOM 636 O O . ASP A 1 82 ? 14.000 -1.602 -11.967 1.00 92.12 82 ASP A O 1
ATOM 640 N N . THR A 1 83 ? 13.548 -1.822 -9.781 1.00 91.88 83 THR A N 1
ATOM 641 C CA . THR A 1 83 ? 14.665 -2.732 -9.489 1.00 91.88 83 THR A CA 1
ATOM 642 C C . THR A 1 83 ? 14.468 -4.075 -10.184 1.00 91.88 83 THR A C 1
ATOM 644 O O . THR A 1 83 ? 15.405 -4.604 -10.777 1.00 91.88 83 THR A O 1
ATOM 647 N N . GLY A 1 84 ? 13.247 -4.615 -10.167 1.00 92.12 84 GLY A N 1
ATOM 648 C CA . GLY A 1 84 ? 12.913 -5.849 -10.873 1.00 92.12 84 GLY A CA 1
ATOM 649 C C . GLY A 1 84 ? 13.152 -5.728 -12.377 1.00 92.12 84 GLY A C 1
ATOM 650 O O . GLY A 1 84 ? 13.736 -6.626 -12.984 1.00 92.12 84 GLY A O 1
ATOM 651 N N . ARG A 1 85 ? 12.794 -4.585 -12.970 1.00 90.19 85 ARG A N 1
ATOM 652 C CA . ARG A 1 85 ? 13.070 -4.289 -14.379 1.00 90.19 85 ARG A CA 1
ATOM 653 C C . ARG A 1 85 ? 14.565 -4.143 -14.659 1.00 90.19 85 ARG A C 1
ATOM 655 O O . ARG A 1 85 ? 15.038 -4.664 -15.665 1.00 90.19 85 ARG A O 1
ATOM 662 N N . TYR A 1 86 ? 15.308 -3.467 -13.788 1.00 91.56 86 TYR A N 1
ATOM 663 C CA . TYR A 1 86 ? 16.761 -3.328 -13.912 1.00 91.56 86 TYR A CA 1
ATOM 664 C C . TYR A 1 86 ? 17.462 -4.694 -13.922 1.00 91.56 86 TYR A C 1
ATOM 666 O O . TYR A 1 86 ? 18.275 -4.977 -14.801 1.00 91.56 86 TYR A O 1
ATOM 674 N N . MET A 1 87 ? 17.085 -5.579 -12.996 1.00 92.50 87 MET A N 1
ATOM 675 C CA . MET A 1 87 ? 17.616 -6.943 -12.930 1.00 92.50 87 MET A CA 1
ATOM 676 C C . MET A 1 87 ? 17.205 -7.782 -14.149 1.00 92.50 87 MET A C 1
ATOM 678 O O . MET A 1 87 ? 18.030 -8.509 -14.697 1.00 92.50 87 MET A O 1
ATOM 682 N N . GLY A 1 88 ? 15.952 -7.663 -14.602 1.00 92.06 88 GLY A N 1
ATOM 683 C CA . GLY A 1 88 ? 15.440 -8.388 -15.770 1.00 92.06 88 GLY A CA 1
ATOM 684 C C . GLY A 1 88 ? 16.094 -7.985 -17.096 1.00 92.06 88 GLY A C 1
ATOM 685 O O . GLY A 1 88 ? 16.206 -8.816 -17.991 1.00 92.06 88 GLY A O 1
ATOM 686 N N . ASN A 1 89 ? 16.583 -6.746 -17.204 1.00 91.38 89 ASN A N 1
ATOM 687 C CA . ASN A 1 89 ? 17.302 -6.234 -18.376 1.00 91.38 89 ASN A CA 1
ATOM 688 C C . ASN A 1 89 ? 18.832 -6.330 -18.232 1.00 91.38 89 ASN A C 1
ATOM 690 O O . ASN A 1 89 ? 19.568 -5.568 -18.853 1.00 91.38 89 ASN A O 1
ATOM 694 N N . GLY A 1 90 ? 19.329 -7.252 -17.400 1.00 90.31 90 GLY A N 1
ATOM 695 C CA . GLY A 1 90 ? 20.761 -7.538 -17.306 1.00 90.31 90 GLY A CA 1
ATOM 696 C C . GLY A 1 90 ? 21.590 -6.418 -16.678 1.00 90.31 90 GLY A C 1
ATOM 697 O O . GLY A 1 90 ? 22.767 -6.294 -17.003 1.00 90.31 90 GLY A O 1
ATOM 698 N N . PHE A 1 91 ? 21.000 -5.631 -15.773 1.00 88.81 91 PHE A N 1
ATOM 699 C CA . PHE A 1 91 ? 21.663 -4.511 -15.095 1.00 88.81 91 PHE A CA 1
ATOM 700 C C . PHE A 1 91 ? 22.101 -3.384 -16.045 1.00 88.81 91 PHE A C 1
ATOM 702 O O . PHE A 1 91 ? 23.069 -2.673 -15.775 1.00 88.81 91 PHE A O 1
ATOM 709 N N . ASP A 1 92 ? 21.383 -3.195 -17.153 1.00 88.25 92 ASP A N 1
ATOM 710 C CA . ASP A 1 92 ? 21.619 -2.060 -18.040 1.00 88.25 92 ASP A CA 1
ATOM 711 C C . ASP A 1 92 ? 21.267 -0.734 -17.341 1.00 88.25 92 ASP A C 1
ATOM 713 O O . ASP A 1 92 ? 20.170 -0.544 -16.806 1.00 88.25 92 ASP A O 1
ATOM 717 N N . SER A 1 93 ? 22.215 0.205 -17.372 1.00 86.00 93 SER A N 1
ATOM 718 C CA . SER A 1 93 ? 22.107 1.545 -16.789 1.00 86.00 93 SER A CA 1
ATOM 719 C C . SER A 1 93 ? 20.930 2.367 -17.326 1.00 86.00 93 SER A C 1
ATOM 721 O O . SER A 1 93 ? 20.442 3.260 -16.631 1.00 86.00 93 SER A O 1
ATOM 723 N N . SER A 1 94 ? 20.417 2.041 -18.517 1.00 89.44 94 SER A N 1
ATOM 724 C CA . SER A 1 94 ? 19.194 2.643 -19.057 1.00 89.44 94 SER A CA 1
ATOM 725 C C . SER A 1 94 ? 17.956 2.343 -18.193 1.00 89.44 94 SER A C 1
ATOM 727 O O . SER A 1 94 ? 17.047 3.167 -18.104 1.00 89.44 94 SER A O 1
ATOM 729 N N . TYR A 1 95 ? 17.938 1.214 -17.477 1.00 89.38 95 TYR A N 1
ATOM 730 C CA . TYR A 1 95 ? 16.841 0.800 -16.599 1.00 89.38 95 TYR A CA 1
ATOM 731 C C . TYR A 1 95 ? 17.127 1.036 -15.113 1.00 89.38 95 TYR A C 1
ATOM 733 O O . TYR A 1 95 ? 16.397 0.498 -14.279 1.00 89.38 95 TYR A O 1
ATOM 741 N N . ALA A 1 96 ? 18.156 1.819 -14.770 1.00 89.75 96 ALA A N 1
ATOM 742 C CA . ALA A 1 96 ? 18.536 2.078 -13.385 1.00 89.75 96 ALA A CA 1
ATOM 743 C C . ALA A 1 96 ? 17.333 2.548 -12.535 1.00 89.75 96 ALA A C 1
ATOM 745 O O . ALA A 1 96 ? 16.544 3.393 -12.980 1.00 89.75 96 ALA A O 1
ATOM 746 N N . PRO A 1 97 ? 17.165 2.015 -11.311 1.00 90.06 97 PRO A N 1
ATOM 747 C CA . PRO A 1 97 ? 16.036 2.367 -10.469 1.00 90.06 97 PRO A CA 1
ATOM 748 C C . PRO A 1 97 ? 16.168 3.778 -9.902 1.00 90.06 97 PRO A C 1
ATOM 750 O O . PRO A 1 97 ? 17.264 4.326 -9.775 1.00 90.06 97 PRO A O 1
ATOM 753 N N . TRP A 1 98 ? 15.043 4.376 -9.506 1.00 85.44 98 TRP A N 1
ATOM 754 C CA . TRP A 1 98 ? 15.102 5.606 -8.713 1.00 85.44 98 TRP A CA 1
ATOM 755 C C . TRP A 1 98 ? 15.823 5.358 -7.376 1.00 85.44 98 TRP A C 1
ATOM 757 O O . TRP A 1 98 ? 15.546 4.332 -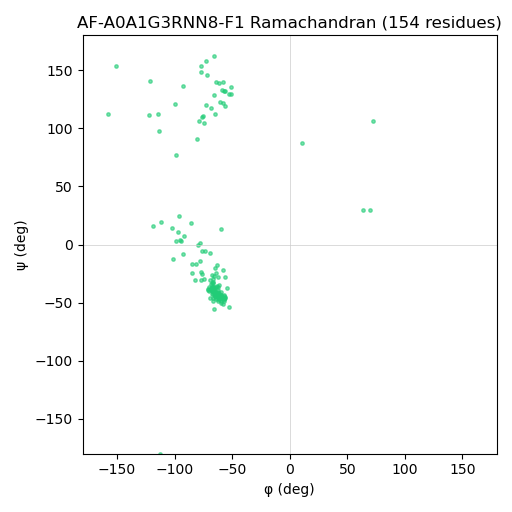6.753 1.00 85.44 98 TRP A O 1
ATOM 767 N N . PRO A 1 99 ? 16.700 6.258 -6.885 1.00 86.81 99 PRO A N 1
ATOM 768 C CA . PRO A 1 99 ? 17.018 7.610 -7.371 1.00 86.81 99 PRO A CA 1
ATOM 769 C C . PRO A 1 99 ? 18.192 7.699 -8.362 1.00 86.81 99 PRO A C 1
ATOM 771 O O . PRO A 1 99 ? 18.604 8.798 -8.713 1.00 86.81 99 PRO A O 1
ATOM 774 N N . PHE A 1 100 ? 18.733 6.576 -8.830 1.00 87.94 100 PHE A N 1
ATOM 775 C CA . PHE A 1 100 ? 19.963 6.517 -9.633 1.00 87.94 100 PHE A CA 1
ATOM 776 C C . PHE A 1 100 ? 19.745 6.716 -11.143 1.00 87.94 100 PHE A C 1
ATOM 778 O O . PHE A 1 100 ? 20.591 6.340 -11.951 1.00 87.94 100 PHE A O 1
ATOM 785 N N . ARG A 1 101 ? 18.601 7.282 -11.537 1.00 85.50 101 ARG A N 1
ATOM 786 C CA . ARG A 1 101 ? 18.225 7.490 -12.943 1.00 85.50 101 ARG A CA 1
ATOM 787 C C . ARG A 1 101 ? 18.984 8.683 -13.535 1.00 85.50 101 ARG A C 1
ATOM 789 O O . ARG A 1 101 ? 19.226 9.661 -12.831 1.00 85.50 101 ARG A O 1
ATOM 796 N N . ASN A 1 102 ? 19.287 8.639 -14.829 1.00 85.00 102 ASN A N 1
ATOM 797 C CA . ASN A 1 102 ? 19.835 9.756 -15.604 1.00 85.00 102 ASN A CA 1
ATOM 798 C C . ASN A 1 102 ? 18.823 10.250 -16.663 1.00 85.00 102 ASN A C 1
ATOM 800 O O . ASN A 1 102 ? 17.712 9.731 -16.762 1.00 85.00 102 ASN A O 1
ATOM 804 N N . GLU A 1 103 ? 19.187 11.268 -17.448 1.00 81.25 103 GLU A N 1
ATOM 805 C CA . GLU A 1 103 ? 18.308 11.861 -18.476 1.00 81.25 103 GLU A CA 1
ATOM 806 C C . GLU A 1 103 ? 17.951 10.909 -19.632 1.00 81.25 103 GLU A C 1
ATOM 808 O O . GLU A 1 103 ? 16.937 11.104 -20.298 1.00 81.25 103 GLU A O 1
ATOM 813 N N . PHE A 1 104 ? 18.748 9.857 -19.837 1.00 81.38 104 PHE A N 1
ATOM 814 C CA . PHE A 1 104 ? 18.538 8.821 -20.850 1.00 81.38 104 PHE A CA 1
ATOM 815 C C . PHE A 1 104 ? 17.878 7.558 -20.278 1.00 81.38 104 PHE A C 1
ATOM 817 O O . PHE A 1 104 ? 17.715 6.569 -20.994 1.00 81.38 104 PHE A O 1
ATOM 824 N N . SER A 1 105 ? 17.514 7.557 -18.991 1.00 84.31 105 SER A N 1
ATOM 825 C CA . SER A 1 105 ? 16.880 6.408 -18.359 1.00 84.31 105 SER A CA 1
ATOM 826 C C . SER A 1 105 ? 15.442 6.227 -18.836 1.00 84.31 105 SER A C 1
ATOM 828 O O . SER A 1 105 ? 14.701 7.182 -19.071 1.00 84.31 105 SER A O 1
ATOM 830 N N . TYR A 1 106 ? 15.030 4.967 -18.919 1.00 84.88 106 TYR A N 1
ATOM 831 C CA . TYR A 1 106 ? 13.682 4.575 -19.292 1.00 84.88 106 TYR A CA 1
ATOM 832 C C . TYR A 1 106 ? 12.636 5.210 -18.362 1.00 84.88 106 TYR A C 1
ATOM 834 O O . TYR A 1 106 ? 12.738 5.145 -17.129 1.00 84.88 106 TYR A O 1
ATOM 842 N N . ASN A 1 107 ? 11.595 5.783 -18.966 1.00 86.31 107 ASN A N 1
ATOM 843 C CA . ASN A 1 107 ? 10.472 6.374 -18.253 1.00 86.31 107 ASN A CA 1
ATOM 844 C C . ASN A 1 107 ? 9.285 5.391 -18.242 1.00 86.31 107 ASN A C 1
ATOM 846 O O . ASN A 1 107 ? 8.828 5.016 -19.322 1.00 86.31 107 ASN A O 1
ATOM 850 N N . PRO A 1 108 ? 8.792 4.965 -17.061 1.00 84.19 108 PRO A N 1
ATOM 851 C CA . PRO A 1 108 ? 7.666 4.043 -16.958 1.00 84.19 108 PRO A CA 1
ATOM 852 C C . PRO A 1 108 ? 6.415 4.549 -17.671 1.00 84.19 108 PRO A C 1
ATOM 854 O O . PRO A 1 108 ? 5.966 5.679 -17.439 1.00 84.19 108 PRO A O 1
ATOM 857 N N . ASP A 1 109 ? 5.817 3.672 -18.472 1.00 90.69 109 ASP A N 1
ATOM 858 C CA . ASP A 1 109 ? 4.537 3.943 -19.112 1.00 90.69 109 ASP A CA 1
ATOM 859 C C . ASP A 1 109 ? 3.402 4.057 -18.076 1.00 90.69 109 ASP A C 1
ATOM 861 O O . ASP A 1 109 ? 3.515 3.622 -16.924 1.00 90.69 109 ASP A O 1
ATOM 865 N N . SER A 1 110 ? 2.284 4.652 -18.486 1.00 92.44 110 SER A N 1
ATOM 866 C CA . SER A 1 110 ? 1.108 4.865 -17.638 1.00 92.44 110 SER A CA 1
ATOM 867 C C . SER A 1 110 ? 0.600 3.564 -17.007 1.00 92.44 110 SER A C 1
ATOM 869 O O . SER A 1 110 ? 0.209 3.563 -15.836 1.00 92.44 110 SER A O 1
ATOM 871 N N . ASP A 1 111 ? 0.652 2.448 -17.736 1.00 93.44 111 ASP A N 1
ATOM 872 C CA . ASP A 1 111 ? 0.219 1.140 -17.234 1.00 93.44 111 ASP A CA 1
ATOM 873 C C . ASP A 1 111 ? 1.133 0.608 -16.120 1.00 93.44 111 ASP A C 1
ATOM 875 O O . ASP A 1 111 ? 0.655 0.070 -15.116 1.00 93.44 111 ASP A O 1
ATOM 879 N N . GLU A 1 112 ? 2.444 0.821 -16.242 1.00 89.56 112 GLU A N 1
ATOM 880 C CA . GLU A 1 112 ? 3.445 0.440 -15.239 1.00 89.56 112 GLU A CA 1
ATOM 881 C C . GLU A 1 112 ? 3.302 1.298 -13.971 1.00 89.56 112 GLU A C 1
ATOM 883 O O . GLU A 1 112 ? 3.378 0.800 -12.843 1.00 89.56 112 GLU A O 1
ATOM 888 N N . GLN A 1 113 ? 2.979 2.584 -14.136 1.00 92.81 113 GLN A N 1
ATOM 889 C CA . GLN A 1 113 ? 2.669 3.468 -13.013 1.00 92.81 113 GLN A CA 1
ATOM 890 C C . GLN A 1 113 ? 1.404 3.024 -12.267 1.00 92.81 113 GLN A C 1
ATOM 892 O O . GLN A 1 113 ? 1.386 3.010 -11.032 1.00 92.81 113 GLN A O 1
ATOM 897 N N . TRP A 1 114 ? 0.359 2.614 -12.991 1.00 96.12 114 TRP A N 1
ATOM 898 C CA . TRP A 1 114 ? -0.853 2.057 -12.389 1.00 96.12 114 TRP A CA 1
ATOM 899 C C . TRP A 1 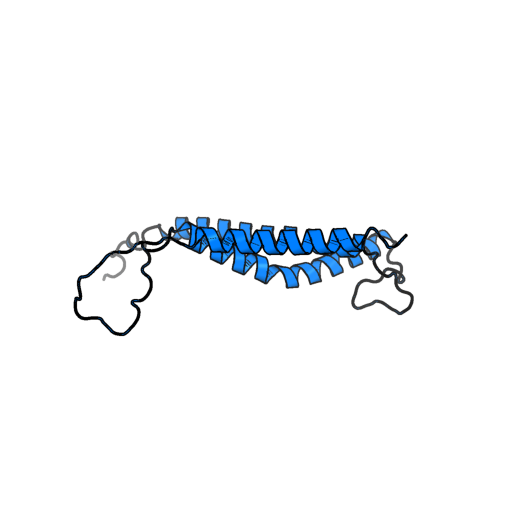114 ? -0.617 0.704 -11.727 1.00 96.12 114 TRP A C 1
ATOM 901 O O . TRP A 1 114 ? -1.246 0.415 -10.706 1.00 96.12 114 TRP A O 1
ATOM 911 N N . LEU A 1 115 ? 0.284 -0.121 -12.262 1.00 95.56 115 LEU A N 1
ATOM 912 C CA . LEU A 1 115 ? 0.671 -1.378 -11.631 1.00 95.56 115 LEU A CA 1
ATOM 913 C C . LEU A 1 115 ? 1.269 -1.132 -10.242 1.00 95.56 115 LEU A C 1
ATOM 915 O O . LEU A 1 115 ? 0.844 -1.779 -9.286 1.00 95.56 115 LEU A O 1
ATOM 919 N N . ALA A 1 116 ? 2.167 -0.152 -10.106 1.00 94.88 116 ALA A N 1
ATOM 920 C CA . ALA A 1 116 ? 2.724 0.231 -8.809 1.00 94.88 116 ALA A CA 1
ATOM 921 C C . ALA A 1 116 ? 1.622 0.614 -7.810 1.00 94.88 116 ALA A C 1
ATOM 923 O O . ALA A 1 116 ? 1.599 0.130 -6.680 1.00 94.88 116 ALA A O 1
ATOM 924 N N . VAL A 1 117 ? 0.647 1.417 -8.250 1.00 96.94 117 VAL A N 1
ATOM 925 C CA . VAL A 1 117 ? -0.499 1.808 -7.415 1.00 96.94 117 VAL A CA 1
ATOM 926 C C . VAL A 1 117 ? -1.327 0.593 -6.997 1.00 96.94 117 VAL A C 1
ATOM 928 O O . VAL A 1 117 ? -1.644 0.457 -5.819 1.00 96.94 117 VAL A O 1
ATOM 931 N N . LYS A 1 118 ? -1.646 -0.322 -7.919 1.00 97.69 118 LYS A N 1
ATOM 932 C CA . LYS A 1 118 ? -2.423 -1.537 -7.616 1.00 97.69 118 LYS A CA 1
ATOM 933 C C . LYS A 1 118 ? -1.711 -2.432 -6.602 1.00 97.69 118 LYS A C 1
ATOM 935 O O . LYS A 1 118 ? -2.339 -2.894 -5.651 1.00 97.69 118 LYS A O 1
ATOM 940 N N . VAL A 1 119 ? -0.405 -2.640 -6.776 1.00 97.19 119 VAL A N 1
ATOM 941 C CA . VAL A 1 119 ? 0.424 -3.408 -5.836 1.00 97.19 119 VAL A CA 1
ATOM 942 C C . VAL A 1 119 ? 0.438 -2.733 -4.465 1.00 97.19 119 VAL A C 1
ATOM 944 O O . VAL A 1 119 ? 0.231 -3.399 -3.453 1.00 97.19 119 VAL A O 1
ATOM 947 N N . ALA A 1 120 ? 0.608 -1.412 -4.423 1.00 97.12 120 ALA A N 1
ATOM 948 C CA . ALA A 1 120 ? 0.605 -0.646 -3.183 1.00 97.12 120 ALA A CA 1
ATOM 949 C C . ALA A 1 120 ? -0.732 -0.725 -2.437 1.00 97.12 120 ALA A C 1
ATOM 951 O O . ALA A 1 120 ? -0.737 -0.942 -1.227 1.00 97.12 120 ALA A O 1
ATOM 952 N N . VAL A 1 121 ? -1.859 -0.599 -3.150 1.00 97.88 121 VAL A N 1
ATOM 953 C CA . VAL A 1 121 ? -3.206 -0.779 -2.582 1.00 97.88 121 VAL A CA 1
ATOM 954 C C . VAL A 1 121 ? -3.354 -2.187 -2.009 1.00 97.88 121 VAL A C 1
ATOM 956 O O . VAL A 1 121 ? -3.762 -2.338 -0.860 1.00 97.88 121 VAL A O 1
ATOM 959 N N . GLY A 1 122 ? -2.972 -3.217 -2.769 1.00 97.50 122 GLY A N 1
ATOM 960 C CA . GLY A 1 122 ? -3.046 -4.605 -2.313 1.00 97.50 122 GLY A CA 1
ATOM 961 C C . GLY A 1 122 ? -2.221 -4.856 -1.048 1.00 97.50 122 GLY A C 1
ATOM 962 O O . GLY A 1 122 ? -2.727 -5.427 -0.082 1.00 97.50 122 GLY A O 1
ATOM 963 N N . LEU A 1 123 ? -0.975 -4.374 -1.017 1.00 97.50 123 LEU A N 1
ATOM 964 C CA . LEU A 1 123 ? -0.104 -4.495 0.152 1.00 97.50 123 LEU A CA 1
ATOM 965 C C . LEU A 1 123 ? -0.648 -3.720 1.358 1.00 97.50 123 LEU A C 1
ATOM 967 O O . LEU A 1 123 ? -0.615 -4.233 2.471 1.00 97.50 123 LEU A O 1
ATOM 971 N N . SER A 1 124 ? -1.175 -2.514 1.149 1.00 96.69 124 SER A N 1
ATOM 972 C CA . SER A 1 124 ? -1.731 -1.663 2.210 1.00 96.69 124 SER A CA 1
ATOM 973 C C . SER A 1 124 ? -2.935 -2.317 2.886 1.00 96.69 124 SER A C 1
ATOM 975 O O . SER A 1 124 ? -2.984 -2.412 4.117 1.00 96.69 124 SER A O 1
ATOM 977 N N . LEU A 1 125 ? -3.865 -2.851 2.091 1.00 97.12 125 LEU A N 1
ATOM 978 C CA . LEU A 1 125 ? -4.987 -3.628 2.608 1.00 97.12 125 LEU A CA 1
ATOM 979 C C . LEU A 1 125 ? -4.490 -4.886 3.331 1.00 97.12 125 LEU A C 1
ATOM 981 O O . LEU A 1 125 ? -4.963 -5.187 4.425 1.00 97.12 125 LEU A O 1
ATOM 985 N N . GLY A 1 126 ? -3.488 -5.575 2.775 1.00 96.75 126 GLY A N 1
ATOM 986 C CA . GLY A 1 126 ? -2.847 -6.728 3.408 1.00 96.75 126 GLY A CA 1
ATOM 987 C C . GLY A 1 126 ? -2.270 -6.412 4.792 1.00 96.75 126 GLY A C 1
ATOM 988 O O . GLY A 1 126 ? -2.507 -7.160 5.738 1.00 96.75 126 GLY A O 1
ATOM 989 N N . VAL A 1 127 ? -1.580 -5.279 4.948 1.00 96.38 127 VAL A N 1
ATOM 990 C CA . VAL A 1 127 ? -1.050 -4.820 6.244 1.00 96.38 127 VAL A CA 1
ATOM 991 C C . VAL A 1 127 ? -2.178 -4.527 7.235 1.00 96.38 127 VAL A C 1
ATOM 993 O O . VAL A 1 127 ? -2.094 -4.952 8.387 1.00 96.38 127 VAL A O 1
ATOM 996 N N . GLY A 1 128 ? -3.256 -3.871 6.796 1.00 94.69 128 GLY A N 1
ATOM 997 C CA . GLY A 1 128 ? -4.435 -3.645 7.637 1.00 94.69 128 GLY A CA 1
ATOM 998 C C . GLY A 1 128 ? -5.070 -4.955 8.121 1.00 94.69 128 GLY A C 1
ATOM 999 O O . GLY A 1 128 ? -5.390 -5.096 9.302 1.00 94.69 128 GLY A O 1
ATOM 1000 N N . VAL A 1 129 ? -5.204 -5.943 7.231 1.00 95.25 129 VAL A N 1
ATOM 1001 C CA . VAL A 1 129 ? -5.729 -7.275 7.572 1.00 95.25 129 VAL A CA 1
ATOM 1002 C C . VAL A 1 129 ? -4.804 -7.988 8.565 1.00 95.25 129 VAL A C 1
ATOM 1004 O O . VAL A 1 129 ? -5.274 -8.571 9.543 1.00 95.25 129 VAL A O 1
ATOM 1007 N N . LEU A 1 130 ? -3.486 -7.918 8.364 1.00 94.81 130 LEU A N 1
ATOM 1008 C CA . LEU A 1 130 ? -2.507 -8.494 9.287 1.00 94.81 130 LEU A CA 1
ATOM 1009 C C . LEU A 1 130 ? -2.574 -7.851 10.680 1.00 94.81 130 LEU A C 1
ATOM 1011 O O . LEU A 1 130 ? -2.563 -8.584 11.671 1.00 94.81 130 LEU A O 1
ATOM 1015 N N . ASP A 1 131 ? -2.694 -6.521 10.783 1.00 93.38 131 ASP A N 1
ATOM 1016 C CA . ASP A 1 131 ? -2.869 -5.837 12.077 1.00 93.38 131 ASP A CA 1
ATOM 1017 C C . ASP A 1 131 ? -4.146 -6.306 12.785 1.00 93.38 131 ASP A C 1
ATOM 1019 O O . ASP A 1 131 ? -4.105 -6.631 13.976 1.00 93.38 131 ASP A O 1
ATOM 1023 N N . TYR A 1 132 ? -5.250 -6.450 12.044 1.00 91.12 132 TYR A N 1
ATOM 1024 C CA . TYR A 1 132 ? -6.499 -6.987 12.582 1.00 91.12 132 TYR A CA 1
ATOM 1025 C C . TYR A 1 132 ? -6.315 -8.396 13.179 1.00 91.12 132 TYR A C 1
ATOM 1027 O O . TYR A 1 132 ? -6.694 -8.639 14.332 1.00 91.12 132 TYR A O 1
ATOM 1035 N N . PHE A 1 133 ? -5.671 -9.315 12.450 1.00 92.12 133 PHE A N 1
ATOM 1036 C CA . PHE A 1 133 ? -5.406 -10.674 12.939 1.00 92.12 133 PHE A CA 1
ATOM 1037 C C . PHE A 1 133 ? -4.454 -10.707 14.142 1.00 92.12 133 PHE A C 1
ATOM 1039 O O . PHE A 1 133 ? -4.667 -11.476 15.086 1.00 92.12 133 PHE A O 1
ATOM 1046 N N . LEU A 1 134 ? -3.411 -9.873 14.144 1.00 90.81 134 LEU A N 1
ATOM 1047 C CA . LEU A 1 134 ? -2.478 -9.767 15.267 1.00 90.81 134 LEU A CA 1
ATOM 1048 C C . LEU A 1 134 ? -3.184 -9.285 16.536 1.00 90.81 134 LEU A C 1
ATOM 1050 O O . LEU A 1 134 ? -2.920 -9.802 17.625 1.00 90.81 134 LEU A O 1
ATOM 1054 N N . LEU A 1 135 ? -4.114 -8.340 16.406 1.00 87.06 135 LEU A N 1
ATOM 1055 C CA . LEU A 1 135 ? -4.916 -7.862 17.525 1.00 87.06 135 LEU A CA 1
ATOM 1056 C C . LEU A 1 135 ? -5.834 -8.932 18.094 1.00 87.06 135 LEU A C 1
ATOM 1058 O O . LEU A 1 135 ? -5.902 -9.085 19.315 1.00 87.06 135 LEU A O 1
ATOM 1062 N N . ALA A 1 136 ? -6.508 -9.686 17.226 1.00 86.19 136 ALA A N 1
ATOM 1063 C CA . ALA A 1 136 ? -7.368 -10.785 17.647 1.00 86.19 136 ALA A CA 1
ATOM 1064 C C . ALA A 1 136 ? -6.582 -11.814 18.481 1.00 86.19 136 ALA A C 1
ATOM 1066 O O . ALA A 1 136 ? -7.024 -12.210 19.560 1.00 86.19 136 ALA A O 1
ATOM 1067 N N . ARG A 1 137 ? -5.361 -12.165 18.049 1.00 88.12 137 ARG A N 1
ATOM 1068 C CA . ARG A 1 137 ? -4.480 -13.071 18.807 1.00 88.12 137 ARG A CA 1
ATOM 1069 C C . ARG A 1 137 ? -4.000 -12.484 20.135 1.00 88.12 137 ARG A C 1
ATOM 1071 O O . ARG A 1 137 ? -3.908 -13.212 21.121 1.00 88.12 137 ARG A O 1
ATOM 1078 N N . ARG A 1 138 ? -3.692 -11.184 20.186 1.00 87.00 138 ARG A N 1
ATOM 1079 C CA . ARG A 1 138 ? -3.266 -10.514 21.429 1.00 87.00 138 ARG A CA 1
ATOM 1080 C C . ARG A 1 138 ? -4.380 -10.492 22.474 1.00 87.00 138 ARG A C 1
ATOM 1082 O O . ARG A 1 138 ? -4.106 -10.818 23.625 1.00 87.00 138 ARG A O 1
ATOM 1089 N N . LYS A 1 139 ? -5.620 -10.191 22.068 1.00 84.12 139 LYS A N 1
ATOM 1090 C CA . LYS A 1 139 ? -6.791 -10.214 22.963 1.00 84.12 139 LYS A CA 1
ATOM 1091 C C . LYS A 1 139 ? -7.008 -11.599 23.576 1.00 84.12 139 LYS A C 1
ATOM 1093 O O . LYS A 1 139 ? -7.181 -11.697 24.784 1.00 84.12 139 LYS A O 1
ATOM 1098 N N . ALA A 1 140 ? -6.899 -12.663 22.776 1.00 81.19 140 ALA A N 1
ATOM 1099 C CA . ALA A 1 140 ? -7.012 -14.037 23.272 1.00 81.19 140 ALA A CA 1
ATOM 1100 C C . ALA A 1 140 ? -5.926 -14.392 24.307 1.00 81.19 140 ALA A C 1
ATOM 1102 O O . ALA A 1 140 ? -6.186 -15.113 25.263 1.00 81.19 140 ALA A O 1
ATOM 1103 N N . ARG A 1 141 ? -4.705 -13.863 24.149 1.00 79.50 141 ARG A N 1
ATOM 1104 C CA . ARG A 1 141 ? -3.595 -14.116 25.082 1.00 79.50 141 ARG A CA 1
ATOM 1105 C C . ARG A 1 141 ? -3.707 -13.317 26.386 1.00 79.50 141 ARG A C 1
ATOM 1107 O O . ARG A 1 141 ? -3.243 -13.783 27.417 1.00 79.50 141 ARG A O 1
ATOM 1114 N N . GLN A 1 142 ? -4.301 -12.126 26.346 1.00 76.06 142 GLN A N 1
ATOM 1115 C CA . GLN A 1 142 ? -4.473 -11.254 27.518 1.00 76.06 142 GLN A CA 1
ATOM 1116 C C . GLN A 1 142 ? -5.616 -11.687 28.445 1.00 76.06 142 GLN A C 1
ATOM 1118 O O . GLN A 1 142 ? -5.673 -11.234 29.580 1.00 76.06 142 GLN A O 1
ATOM 1123 N N . GLN A 1 143 ? -6.499 -12.576 27.987 1.00 64.38 143 GLN A N 1
ATOM 1124 C CA . GLN A 1 143 ? -7.556 -13.174 28.809 1.00 64.38 143 GLN A CA 1
ATOM 1125 C C . GLN A 1 143 ? -7.057 -14.319 29.705 1.00 64.38 143 GLN A C 1
ATOM 1127 O O . GLN A 1 143 ? -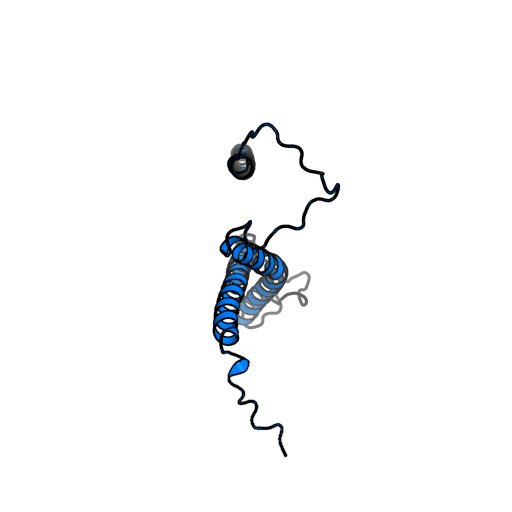7.845 -14.886 30.456 1.00 64.38 143 GLN A O 1
ATOM 1132 N N . VAL A 1 144 ? -5.763 -14.664 29.650 1.00 64.06 144 VAL A N 1
ATOM 1133 C CA . VAL A 1 144 ? -5.154 -15.564 30.636 1.00 64.06 144 VAL A CA 1
ATOM 1134 C C . VAL A 1 144 ? -5.113 -14.818 31.978 1.00 64.06 144 VAL A C 1
ATOM 1136 O O . VAL A 1 144 ? -4.457 -13.776 32.046 1.00 64.06 144 VAL A O 1
ATOM 1139 N N . PRO A 1 145 ? -5.808 -15.299 33.027 1.00 64.50 145 PRO A N 1
ATOM 1140 C CA . PRO A 1 145 ? -5.920 -14.587 34.295 1.00 64.50 145 PRO A CA 1
ATOM 1141 C C . PRO A 1 145 ? -4.540 -14.320 34.899 1.00 64.50 145 PRO A C 1
ATOM 1143 O O . PRO A 1 145 ? -3.786 -15.250 35.183 1.00 64.50 145 PRO A O 1
ATOM 1146 N N . VAL A 1 146 ? -4.227 -13.045 35.133 1.00 64.62 146 VAL A N 1
ATOM 1147 C CA . VAL A 1 146 ? -3.043 -12.620 35.903 1.00 64.62 146 VAL A CA 1
ATOM 1148 C C . VA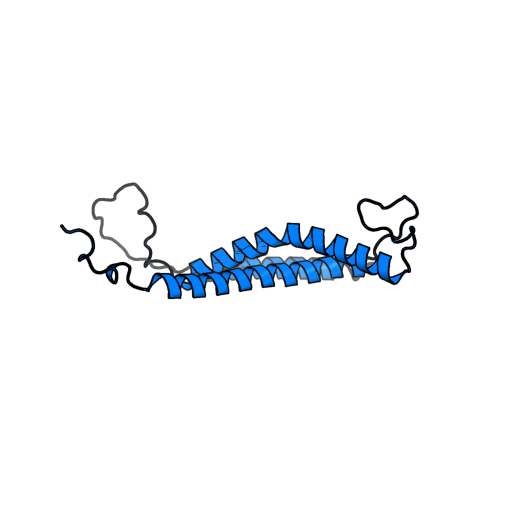L A 1 146 ? -3.136 -13.108 37.362 1.00 64.62 146 VAL A C 1
ATOM 1150 O O . VAL A 1 146 ? -2.118 -13.274 38.027 1.00 64.62 146 VAL A O 1
ATOM 1153 N N . ASP A 1 147 ? -4.340 -13.477 37.811 1.00 60.91 147 ASP A N 1
ATOM 1154 C CA . ASP A 1 147 ? -4.630 -14.061 39.127 1.00 60.91 147 ASP A CA 1
ATOM 1155 C C . ASP A 1 147 ? -4.178 -15.527 39.280 1.00 60.91 147 ASP A C 1
ATOM 1157 O O . ASP A 1 147 ? -4.246 -16.089 40.370 1.00 60.91 147 ASP A O 1
ATOM 1161 N N . ALA A 1 148 ? -3.691 -16.167 38.210 1.00 59.16 148 ALA A N 1
ATOM 1162 C CA . ALA A 1 148 ? -3.113 -17.511 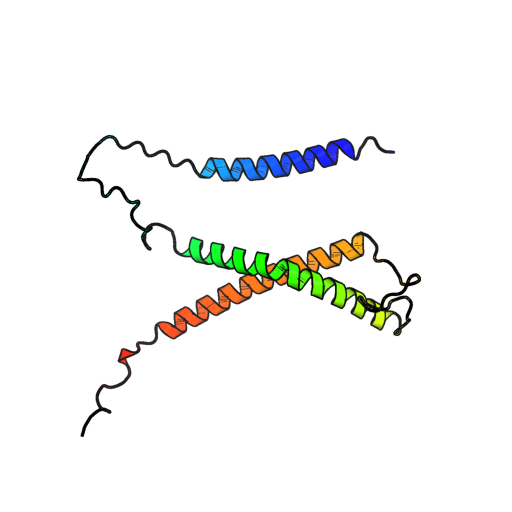38.282 1.00 59.16 148 ALA A CA 1
ATOM 1163 C C . ALA A 1 148 ? -1.676 -17.531 38.842 1.00 59.16 148 ALA A C 1
ATOM 1165 O O . ALA A 1 148 ? -1.070 -18.600 38.927 1.00 59.16 148 ALA A O 1
ATOM 1166 N N . ALA A 1 149 ? -1.112 -16.380 39.224 1.00 62.66 149 ALA A N 1
ATOM 1167 C CA . ALA A 1 149 ? 0.089 -16.347 40.048 1.00 62.66 149 ALA A CA 1
ATOM 1168 C C . ALA A 1 149 ? -0.306 -16.700 41.495 1.00 62.66 149 ALA A C 1
ATOM 1170 O O . ALA A 1 149 ? -0.992 -15.905 42.142 1.00 62.66 149 ALA A O 1
ATOM 1171 N N . PRO A 1 150 ? 0.084 -17.871 42.037 1.00 65.06 150 PRO A N 1
ATOM 1172 C CA . PRO A 1 150 ? -0.229 -18.188 43.420 1.00 65.06 150 PRO A CA 1
ATOM 1173 C C . PRO A 1 150 ? 0.421 -17.134 44.320 1.00 65.06 150 PRO A C 1
ATOM 1175 O O . PRO A 1 150 ? 1.642 -16.986 44.330 1.00 65.06 150 PRO A O 1
ATOM 1178 N N . LEU A 1 151 ? -0.395 -16.450 45.128 1.00 64.56 151 LEU A N 1
ATOM 1179 C CA . LEU A 1 151 ? -0.002 -15.484 46.169 1.00 64.56 151 LEU A CA 1
ATOM 1180 C C . LEU A 1 151 ? 0.902 -16.086 47.274 1.00 64.56 151 LEU A C 1
ATOM 1182 O O . LEU A 1 151 ? 1.098 -15.483 48.325 1.00 64.56 151 LEU A O 1
ATOM 1186 N N . ASN A 1 152 ? 1.455 -17.281 47.057 1.00 63.34 152 ASN A N 1
ATOM 1187 C CA . ASN A 1 152 ? 2.240 -18.048 48.014 1.00 63.34 152 ASN A CA 1
ATOM 1188 C C . ASN A 1 152 ? 3.761 -17.843 47.876 1.00 63.34 152 ASN A C 1
ATOM 1190 O O . ASN A 1 152 ? 4.525 -18.489 48.580 1.00 63.34 152 ASN A O 1
ATOM 1194 N N . SER A 1 153 ? 4.226 -16.961 46.983 1.00 60.25 153 SER A N 1
ATOM 1195 C CA . SER A 1 153 ? 5.660 -16.653 46.835 1.00 60.25 153 SER A CA 1
ATOM 1196 C C . SER A 1 153 ? 6.114 -15.392 47.587 1.00 60.25 153 SER A C 1
ATOM 1198 O O . SER A 1 153 ? 7.227 -14.930 47.359 1.00 60.25 153 SER A O 1
ATOM 1200 N N . LEU A 1 154 ? 5.273 -14.816 48.460 1.00 67.94 154 LEU A N 1
ATOM 1201 C CA . LEU A 1 154 ? 5.584 -13.602 49.240 1.00 67.94 154 LEU A CA 1
ATOM 1202 C C . LEU A 1 154 ? 5.733 -13.830 50.761 1.00 67.94 154 LEU A C 1
ATOM 1204 O O . LEU A 1 154 ? 5.646 -12.870 51.523 1.00 67.94 154 LEU A O 1
ATOM 1208 N N . ARG A 1 155 ? 5.973 -15.063 51.229 1.00 64.56 155 ARG A N 1
ATOM 1209 C CA . ARG A 1 155 ? 6.380 -15.351 52.623 1.00 64.56 155 ARG A CA 1
ATOM 1210 C C . ARG A 1 155 ? 7.234 -16.622 52.705 1.00 64.56 155 ARG A C 1
ATOM 1212 O O . ARG A 1 155 ? 6.985 -17.528 51.909 1.00 64.56 155 ARG A O 1
ATOM 1219 N N . PRO A 1 156 ? 8.120 -16.777 53.705 1.00 62.44 156 PRO A N 1
ATOM 1220 C CA . PRO A 1 156 ? 8.488 -15.841 54.776 1.00 62.44 156 PRO A CA 1
ATOM 1221 C C . PRO A 1 156 ? 9.714 -14.971 54.463 1.00 62.44 156 PRO A C 1
ATOM 1223 O O . PRO A 1 156 ? 10.617 -15.439 53.736 1.00 62.44 156 PRO A O 1
#

Foldseek 3Di:
DPPPPVVVVVVVVVVVVVVVVVVVVVPDPDDDDDDDDDDDPVDDDPDDPPNDDPVVVLVVQLCCQLVVQLVVQLVVLQQVLLVVVCVVVVNDLLSHGPPSHDPNHDDDDPVSNVVSNVRSNVVSSVRSVVVSVVVVVVVVVVPPDPVVPPPPPPDD